Protein AF-A0A6B3GNH2-F1 (afdb_monomer_lite)

pLDDT: mean 78.97, std 15.52, range [39.22, 98.44]

Foldseek 3Di:
DVPPCVPVVVVVVVVVVVVVVVCCVVVDPDPPDDDDDPVNVQVVCVVVVPDNDPQDAAFDEDPTRDQLEFHADPVQHGDPSRHDVVCVVVVNHDDPGPVVVVVVVVVVVVVCVVVVVPVVVVVVVVPDDPDDPDDDDDDD

Sequence (140 aa):
IFTKYVFAFEITGALLITATVGAMVLTHRERTERAKTQRELAEQRVREGKHLPPLPAPGVYARHNAVDIPGLLPDGTPSDLTVMQTLRERGQIRDVSQKSLADLKALEQRSGERLGREDADSATRGAGPASAAENSEAAK

Structure (mmCIF, N/CA/C/O backbone):
data_AF-A0A6B3GNH2-F1
#
_entry.id   AF-A0A6B3GNH2-F1
#
loop_
_atom_site.group_PDB
_atom_site.id
_atom_site.type_symbol
_atom_site.label_atom_id
_atom_site.label_alt_id
_atom_site.label_comp_id
_atom_site.label_asym_id
_atom_site.label_entity_id
_atom_site.label_seq_id
_atom_site.pdbx_PDB_ins_code
_atom_site.Cartn_x
_atom_site.Cartn_y
_atom_site.Cartn_z
_atom_site.occupancy
_atom_site.B_iso_or_equiv
_atom_site.auth_seq_id
_atom_site.auth_comp_id
_atom_site.auth_asym_id
_atom_site.auth_atom_id
_atom_site.pdbx_PDB_model_num
ATOM 1 N N . ILE A 1 1 ? -36.037 12.870 35.879 1.00 63.06 1 ILE A N 1
ATOM 2 C CA . ILE A 1 1 ? -34.903 12.159 35.234 1.00 63.06 1 ILE A CA 1
ATOM 3 C C . ILE A 1 1 ? -34.627 10.837 35.950 1.00 63.06 1 ILE A C 1
ATOM 5 O O . ILE A 1 1 ? -34.859 9.807 35.339 1.00 63.06 1 ILE A O 1
ATOM 9 N N . PHE A 1 2 ? -34.287 10.847 37.243 1.00 73.44 2 PHE A N 1
ATOM 10 C CA . PHE A 1 2 ? -33.909 9.641 38.010 1.00 73.44 2 PHE A CA 1
ATOM 11 C C . PHE A 1 2 ? -35.030 8.645 38.359 1.00 73.44 2 PHE A C 1
ATOM 13 O O . PHE A 1 2 ? -34.753 7.594 38.916 1.00 73.44 2 PHE A O 1
ATOM 20 N N . THR A 1 3 ? -36.288 8.949 38.042 1.00 85.19 3 THR A N 1
ATOM 21 C CA . THR A 1 3 ? -37.422 8.036 38.264 1.00 85.19 3 THR A CA 1
ATOM 22 C C . THR A 1 3 ? -37.937 7.489 36.935 1.00 85.19 3 THR A C 1
ATOM 24 O O . THR A 1 3 ? -37.686 6.345 36.584 1.00 85.19 3 THR A O 1
ATOM 27 N N . LYS A 1 4 ? -38.593 8.334 36.133 1.00 88.88 4 LYS A N 1
ATOM 28 C CA . LYS A 1 4 ? -39.241 7.922 34.876 1.00 88.88 4 LYS A CA 1
ATOM 29 C C . LYS A 1 4 ? -38.271 7.557 33.737 1.00 88.88 4 LYS A C 1
ATOM 31 O O . LYS A 1 4 ? -38.659 6.816 32.844 1.00 88.88 4 LYS A O 1
ATOM 36 N N . TYR A 1 5 ? -37.042 8.081 33.739 1.00 92.50 5 TYR A N 1
ATOM 37 C CA . TYR A 1 5 ? -36.114 7.989 32.597 1.00 92.50 5 TYR A CA 1
ATOM 38 C C . TYR A 1 5 ? -34.789 7.292 32.922 1.00 92.50 5 TYR A C 1
ATOM 40 O O . TYR A 1 5 ? -33.825 7.451 32.177 1.00 92.50 5 TYR A O 1
ATOM 48 N N . VAL A 1 6 ? -34.726 6.518 34.009 1.00 92.50 6 VAL A N 1
ATOM 49 C CA . VAL A 1 6 ? -33.486 5.854 34.441 1.00 92.50 6 VAL A CA 1
ATOM 50 C C . VAL A 1 6 ? -32.895 4.961 33.343 1.00 92.50 6 VAL A C 1
ATOM 52 O O . VAL A 1 6 ? -31.715 5.071 33.036 1.00 92.50 6 VAL A O 1
ATOM 55 N N . PHE A 1 7 ? -33.736 4.196 32.644 1.00 92.75 7 PHE A N 1
ATOM 56 C CA . PHE A 1 7 ? -33.293 3.290 31.584 1.00 92.75 7 PHE A CA 1
ATOM 57 C C . PHE A 1 7 ? -32.729 4.025 30.357 1.00 92.75 7 PHE A C 1
ATOM 59 O O . PHE A 1 7 ? -31.667 3.682 29.846 1.00 92.75 7 PHE A O 1
ATOM 66 N N . ALA A 1 8 ? -33.403 5.088 29.903 1.00 94.19 8 ALA A N 1
ATOM 67 C CA . ALA A 1 8 ? -32.921 5.900 28.783 1.00 94.19 8 ALA A CA 1
ATOM 68 C C . ALA A 1 8 ? -31.603 6.618 29.127 1.00 94.19 8 ALA A C 1
ATOM 70 O O . ALA A 1 8 ? -30.715 6.739 28.280 1.00 94.19 8 ALA A O 1
ATOM 71 N N . PHE A 1 9 ? -31.464 7.068 30.377 1.00 94.50 9 PHE A N 1
ATOM 72 C CA . PHE A 1 9 ? -30.234 7.670 30.876 1.00 94.50 9 PHE A CA 1
ATOM 73 C C . PHE A 1 9 ? -29.077 6.660 30.904 1.00 94.50 9 PHE A C 1
ATOM 75 O O . PHE A 1 9 ? -28.007 6.964 30.380 1.00 94.50 9 PHE A O 1
ATOM 82 N N . GLU A 1 10 ? -29.295 5.451 31.428 1.00 95.19 10 GLU A N 1
ATOM 83 C CA . GLU A 1 10 ? -28.276 4.391 31.455 1.00 95.19 10 GLU A CA 1
ATOM 84 C C . GLU A 1 10 ? -27.820 3.977 30.055 1.00 95.19 10 GLU A C 1
ATOM 86 O O . GLU A 1 10 ? -26.617 3.878 29.817 1.00 95.19 10 GLU A O 1
ATOM 91 N N . ILE A 1 11 ? -28.745 3.818 29.101 1.00 97.31 11 ILE A N 1
ATOM 92 C CA . ILE A 1 11 ? -28.394 3.513 27.704 1.00 97.31 11 ILE A CA 1
ATOM 93 C C . ILE A 1 11 ? -27.537 4.627 27.104 1.00 97.31 11 ILE A C 1
ATOM 95 O O . ILE A 1 11 ? -26.543 4.350 26.436 1.00 97.31 11 ILE A O 1
ATOM 99 N N . THR A 1 12 ? -27.893 5.888 27.353 1.00 96.81 12 THR A N 1
ATOM 100 C CA . THR A 1 12 ? -27.117 7.030 26.852 1.00 96.81 12 THR A CA 1
ATOM 101 C C . THR A 1 12 ? -25.719 7.048 27.472 1.00 96.81 12 THR A C 1
ATOM 103 O O . THR A 1 12 ? -24.737 7.265 26.767 1.00 96.81 12 THR A O 1
ATOM 106 N N . GLY A 1 13 ? -25.604 6.754 28.770 1.00 96.81 13 GLY A N 1
ATOM 107 C CA . GLY A 1 13 ? -24.317 6.610 29.450 1.00 96.81 13 GLY A CA 1
ATOM 108 C C . GLY A 1 13 ? -23.466 5.486 28.856 1.00 96.81 13 GLY A C 1
ATOM 109 O O . GLY A 1 13 ? -22.314 5.716 28.490 1.00 96.81 13 GLY A O 1
ATOM 110 N N . ALA A 1 14 ? -24.043 4.296 28.681 1.00 98.06 14 ALA A N 1
ATOM 111 C CA . ALA A 1 14 ? -23.371 3.153 28.066 1.00 98.06 14 ALA A CA 1
ATOM 112 C C . ALA A 1 14 ? -22.919 3.456 26.628 1.00 98.06 14 ALA A C 1
ATOM 114 O O . ALA A 1 14 ? -21.803 3.102 26.236 1.00 98.06 14 ALA A O 1
ATOM 115 N N . LEU A 1 15 ? -23.752 4.162 25.858 1.00 98.44 15 LEU A N 1
ATOM 116 C CA . LEU A 1 15 ? -23.427 4.607 24.508 1.00 98.44 15 LEU A CA 1
ATOM 117 C C . LEU A 1 15 ? -22.236 5.570 24.507 1.00 98.44 15 LEU A C 1
ATOM 119 O O . LEU A 1 15 ? -21.309 5.374 23.728 1.00 98.44 15 LEU A O 1
ATOM 123 N N . LEU A 1 16 ? -22.224 6.579 25.384 1.00 98.38 16 LEU A N 1
ATOM 124 C CA . LEU A 1 16 ? -21.130 7.553 25.468 1.00 98.38 16 LEU A CA 1
ATOM 125 C C . LEU A 1 16 ? -19.807 6.904 25.892 1.00 98.38 16 LEU A C 1
ATOM 127 O O . LEU A 1 16 ? -18.760 7.223 25.324 1.00 98.38 16 LEU A O 1
ATOM 131 N N . ILE A 1 17 ? -19.846 5.964 26.841 1.00 98.06 17 ILE A N 1
ATOM 132 C CA . ILE A 1 17 ? -18.666 5.189 27.250 1.00 98.06 17 ILE A CA 1
ATOM 133 C C . ILE A 1 17 ? -18.144 4.380 26.060 1.00 98.06 17 ILE A C 1
ATOM 135 O O . ILE A 1 17 ? -16.968 4.481 25.714 1.00 98.06 17 ILE A O 1
ATOM 139 N N . THR A 1 18 ? -19.025 3.637 25.386 1.00 98.19 18 THR A N 1
ATOM 140 C CA . THR A 1 18 ? -18.662 2.815 24.221 1.00 98.19 18 THR A CA 1
ATOM 141 C C . THR A 1 18 ? -18.102 3.668 23.086 1.00 98.19 18 THR A C 1
ATOM 143 O O . THR A 1 18 ? -17.081 3.317 22.500 1.00 98.19 18 THR A O 1
ATOM 146 N N . ALA A 1 19 ? -18.720 4.816 22.801 1.00 97.94 19 ALA A N 1
ATOM 147 C CA . ALA A 1 19 ? -18.257 5.751 21.783 1.00 97.94 19 ALA A CA 1
ATOM 148 C C . ALA A 1 19 ? -16.871 6.313 22.117 1.00 97.94 19 ALA A C 1
ATOM 150 O O . ALA A 1 19 ? -16.018 6.395 21.238 1.00 97.94 19 ALA A O 1
ATOM 151 N N . THR A 1 20 ? -16.620 6.651 23.384 1.00 97.94 20 THR A N 1
ATOM 152 C CA . THR A 1 20 ? -15.321 7.171 23.834 1.00 97.94 20 THR A CA 1
ATOM 153 C C . THR A 1 20 ? -14.230 6.114 23.700 1.00 97.94 20 THR A C 1
ATOM 155 O O . THR A 1 20 ? -13.172 6.392 23.138 1.00 97.94 20 THR A O 1
ATOM 158 N N . VAL A 1 21 ? -14.499 4.883 24.148 1.00 97.25 21 VAL A N 1
ATOM 159 C CA . VAL A 1 21 ? -13.567 3.757 23.988 1.00 97.25 21 VAL A CA 1
ATOM 160 C C . VAL A 1 21 ? -13.317 3.475 22.505 1.00 97.25 21 VAL A C 1
ATOM 162 O O . VAL A 1 21 ? -12.167 3.368 22.087 1.00 97.25 21 VAL A O 1
ATOM 165 N N . GLY A 1 22 ? -14.371 3.428 21.686 1.00 96.25 22 GLY A N 1
ATOM 166 C CA . GLY A 1 22 ? -14.257 3.240 20.240 1.00 96.25 22 GLY A CA 1
ATOM 167 C C . GLY A 1 22 ? -13.434 4.338 19.565 1.00 96.25 22 GLY A C 1
ATOM 168 O O . GLY A 1 22 ? -12.580 4.041 18.732 1.00 96.25 22 GLY A O 1
ATOM 169 N N . ALA A 1 23 ? -13.625 5.597 19.963 1.00 96.50 23 ALA A N 1
ATOM 170 C CA . ALA A 1 23 ? -12.848 6.721 19.459 1.00 96.50 23 ALA A CA 1
ATOM 171 C C . ALA A 1 23 ? -11.368 6.605 19.846 1.00 96.50 23 ALA A C 1
ATOM 173 O O . ALA A 1 23 ? -10.507 6.781 18.985 1.00 96.50 23 ALA A O 1
ATOM 174 N N . MET A 1 24 ? -11.055 6.262 21.100 1.00 95.38 24 MET A N 1
ATOM 175 C CA . MET A 1 24 ? -9.672 6.036 21.534 1.00 95.38 24 MET A CA 1
ATOM 176 C C . MET A 1 24 ? -9.021 4.916 20.720 1.00 95.38 24 MET A C 1
ATOM 178 O O . MET A 1 24 ? -7.931 5.110 20.200 1.00 95.38 24 MET A O 1
ATOM 182 N N . VAL A 1 25 ? -9.708 3.790 20.518 1.00 92.06 25 VAL A N 1
ATOM 183 C CA . VAL A 1 25 ? -9.175 2.660 19.738 1.00 92.06 25 VAL A CA 1
ATOM 184 C C . VAL A 1 25 ? -8.973 3.024 18.261 1.00 92.06 25 VAL A C 1
ATOM 186 O O . VAL A 1 25 ? -7.957 2.659 17.678 1.00 92.06 25 VAL A O 1
ATOM 189 N N . LEU A 1 26 ? -9.906 3.757 17.644 1.00 92.19 26 LEU A N 1
ATOM 190 C CA . LEU A 1 26 ? -9.814 4.117 16.224 1.00 92.19 26 LEU A C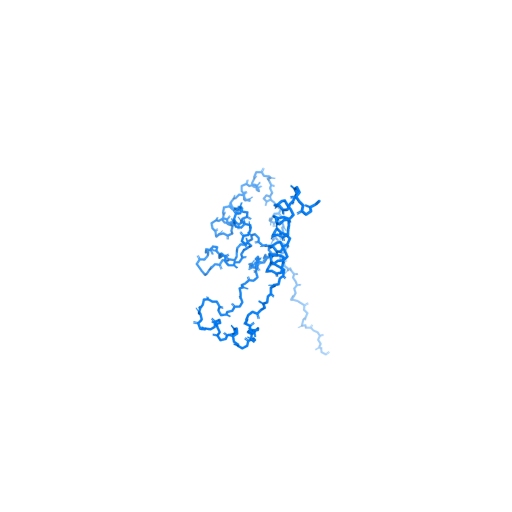A 1
ATOM 191 C C . LEU A 1 26 ? -8.759 5.198 15.952 1.00 92.19 26 LEU A C 1
ATOM 193 O O . LEU A 1 26 ? -8.134 5.210 14.892 1.00 92.19 26 LEU A O 1
ATOM 197 N N . THR A 1 27 ? -8.581 6.128 16.890 1.00 91.81 27 THR A N 1
ATOM 198 C CA . THR A 1 27 ? -7.656 7.262 16.731 1.00 91.81 27 THR A CA 1
ATOM 199 C C . THR A 1 27 ? -6.252 6.953 17.237 1.00 91.81 27 THR A C 1
ATOM 201 O O . THR A 1 27 ? -5.281 7.532 16.746 1.00 91.81 27 THR A O 1
ATOM 204 N N . HIS A 1 28 ? -6.112 6.025 18.183 1.00 85.38 28 HIS A N 1
ATOM 205 C CA . HIS A 1 28 ? -4.825 5.663 18.746 1.00 85.38 28 HIS A CA 1
ATOM 206 C C . HIS A 1 28 ? -4.171 4.542 17.939 1.00 85.38 28 HIS A C 1
ATOM 208 O O . HIS A 1 28 ? -4.329 3.353 18.206 1.00 85.38 28 HIS A O 1
ATOM 214 N N . ARG A 1 29 ? -3.381 4.931 16.936 1.00 77.56 29 ARG A N 1
ATOM 215 C CA . ARG A 1 29 ? -2.458 4.014 16.265 1.00 77.56 29 ARG A CA 1
ATOM 216 C C . ARG A 1 29 ? -1.149 3.960 17.044 1.00 77.56 29 ARG A C 1
ATOM 218 O O . ARG A 1 29 ? -0.197 4.667 16.713 1.00 77.56 29 ARG A O 1
ATOM 225 N N . GLU A 1 30 ? -1.095 3.116 18.066 1.00 77.94 30 GLU A N 1
ATOM 226 C CA . GLU A 1 30 ? 0.165 2.853 18.753 1.00 77.94 30 GLU A CA 1
ATOM 227 C C . GLU A 1 30 ? 1.053 1.962 17.882 1.00 77.94 30 GLU A C 1
ATOM 229 O O . GLU A 1 30 ? 0.623 0.957 17.308 1.00 77.94 30 GLU A O 1
ATOM 234 N N . ARG A 1 31 ? 2.318 2.354 17.737 1.00 77.56 31 ARG A N 1
ATOM 235 C CA . ARG A 1 31 ? 3.298 1.532 17.039 1.00 77.56 31 ARG A CA 1
ATOM 236 C C . ARG A 1 31 ? 3.780 0.467 18.024 1.00 77.56 31 ARG A C 1
ATOM 238 O O . ARG A 1 31 ? 4.684 0.726 18.806 1.00 77.56 31 ARG A O 1
ATOM 245 N N . THR A 1 32 ? 3.175 -0.718 17.974 1.00 82.00 32 THR A N 1
ATOM 246 C CA . THR A 1 32 ? 3.502 -1.848 18.866 1.00 82.00 32 THR A CA 1
ATOM 247 C C . THR A 1 32 ? 4.940 -2.348 18.715 1.00 82.00 32 THR A C 1
ATOM 249 O O . THR A 1 32 ? 5.475 -2.985 19.616 1.00 82.00 32 THR A O 1
ATOM 252 N N . GLU A 1 33 ? 5.588 -2.041 17.588 1.00 86.81 33 GLU A N 1
ATOM 253 C CA . GLU A 1 33 ? 6.960 -2.442 17.294 1.00 86.81 33 GLU A CA 1
ATOM 254 C C . GLU A 1 33 ? 7.859 -1.249 16.965 1.00 86.81 33 GLU A C 1
ATOM 256 O O . GLU A 1 33 ? 7.453 -0.256 16.348 1.00 86.81 33 GLU A O 1
ATOM 261 N N . ARG A 1 34 ? 9.145 -1.383 17.302 1.00 91.06 34 ARG A N 1
ATOM 262 C CA . ARG A 1 34 ? 10.175 -0.424 16.894 1.00 91.06 34 ARG A CA 1
ATOM 263 C C . ARG A 1 34 ? 10.221 -0.310 15.368 1.00 91.06 34 ARG A C 1
ATOM 265 O O . ARG A 1 34 ? 10.048 -1.282 14.636 1.00 91.06 34 ARG A O 1
ATOM 272 N N . ALA A 1 35 ? 10.534 0.883 14.869 1.00 89.88 35 ALA A N 1
ATOM 273 C CA . ALA A 1 35 ? 10.905 1.037 13.470 1.00 89.88 35 ALA A CA 1
ATOM 274 C C . ALA A 1 35 ? 12.126 0.176 13.128 1.00 89.88 35 ALA A C 1
ATOM 276 O O . ALA A 1 35 ? 13.172 0.306 13.770 1.00 89.88 35 ALA A O 1
ATOM 277 N N . LYS A 1 36 ? 12.002 -0.656 12.089 1.00 92.81 36 LYS A N 1
ATOM 278 C CA . LYS A 1 36 ? 13.154 -1.338 11.502 1.00 92.81 36 LYS A CA 1
ATOM 279 C C . LYS A 1 36 ? 14.153 -0.301 10.995 1.00 92.81 36 LYS A C 1
ATOM 281 O O . LYS A 1 36 ? 13.793 0.690 10.362 1.00 92.81 36 LYS A O 1
ATOM 286 N N . THR A 1 37 ? 15.416 -0.543 11.289 1.00 94.06 37 THR A N 1
ATOM 287 C CA . THR A 1 37 ? 16.561 0.194 10.760 1.00 94.06 37 THR A CA 1
ATOM 288 C C . THR A 1 37 ? 16.783 -0.149 9.294 1.00 94.06 37 THR A C 1
ATOM 290 O O . THR A 1 37 ? 16.357 -1.197 8.809 1.00 94.06 37 THR A O 1
ATOM 293 N N . GLN A 1 38 ? 17.525 0.705 8.590 1.00 91.56 38 GLN A N 1
ATOM 294 C CA . GLN A 1 38 ? 17.919 0.445 7.203 1.00 91.56 38 GLN A CA 1
ATOM 295 C C . GLN A 1 38 ? 18.676 -0.885 7.046 1.00 91.56 38 GLN A C 1
ATOM 297 O O . GLN A 1 38 ? 18.464 -1.593 6.064 1.00 91.56 38 GLN A O 1
ATOM 302 N N . ARG A 1 39 ? 19.499 -1.264 8.038 1.00 93.00 39 ARG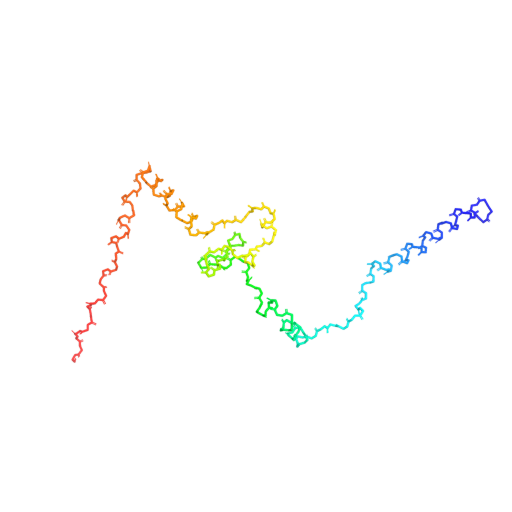 A N 1
ATOM 303 C CA . ARG A 1 39 ? 20.210 -2.552 8.058 1.00 93.00 39 ARG A CA 1
ATOM 304 C C . ARG A 1 39 ? 19.245 -3.735 8.129 1.00 93.00 39 ARG A C 1
ATOM 306 O O . ARG A 1 39 ? 19.331 -4.627 7.296 1.00 93.00 39 ARG A O 1
ATOM 313 N N . GLU A 1 40 ? 18.300 -3.718 9.068 1.00 94.25 40 GLU A N 1
ATOM 314 C CA . GLU A 1 40 ? 17.298 -4.788 9.205 1.00 94.25 40 GLU A CA 1
ATOM 315 C C . GLU A 1 40 ? 16.424 -4.907 7.945 1.00 94.25 40 GLU A C 1
ATOM 317 O O . GLU A 1 40 ? 16.121 -6.016 7.512 1.00 94.25 40 GLU A O 1
ATOM 322 N N . LEU A 1 41 ? 16.061 -3.782 7.313 1.00 90.94 41 LEU A N 1
ATOM 323 C CA . LEU A 1 41 ? 15.330 -3.774 6.039 1.00 90.94 41 LEU A CA 1
ATOM 324 C C . LEU A 1 41 ? 16.162 -4.341 4.880 1.00 90.94 41 LEU A C 1
ATOM 326 O O . LEU A 1 41 ? 15.619 -5.011 4.001 1.00 90.94 41 LEU A O 1
ATOM 330 N N . ALA A 1 42 ? 17.468 -4.070 4.845 1.00 88.62 42 ALA A N 1
ATOM 331 C CA . ALA A 1 42 ? 18.368 -4.630 3.842 1.00 88.62 42 ALA A CA 1
ATOM 332 C C . ALA A 1 42 ? 18.547 -6.145 4.030 1.00 88.62 42 ALA A C 1
ATOM 334 O O . ALA A 1 42 ? 18.378 -6.899 3.075 1.00 88.62 42 ALA A O 1
ATOM 335 N N . GLU A 1 43 ? 18.804 -6.601 5.259 1.00 92.00 43 GLU A N 1
ATOM 336 C CA . GLU A 1 43 ? 18.905 -8.028 5.595 1.00 92.00 43 GLU A CA 1
ATOM 337 C C . GLU A 1 43 ? 17.605 -8.776 5.284 1.00 92.00 43 GLU A C 1
ATOM 339 O O . GLU A 1 43 ? 17.640 -9.879 4.739 1.00 92.00 43 GLU A O 1
ATOM 344 N N . GLN A 1 44 ? 16.453 -8.166 5.582 1.00 90.62 44 GLN A N 1
ATOM 345 C CA . GLN A 1 44 ? 15.146 -8.718 5.240 1.00 90.62 44 GLN A CA 1
ATOM 346 C C . GLN A 1 44 ? 14.984 -8.881 3.723 1.00 90.62 44 GLN A C 1
ATOM 348 O O . GLN A 1 44 ? 14.619 -9.966 3.282 1.00 90.62 44 GLN A O 1
ATOM 353 N N . ARG A 1 45 ? 15.317 -7.856 2.921 1.00 88.31 45 ARG A N 1
ATOM 354 C CA . ARG A 1 45 ? 15.265 -7.946 1.448 1.00 88.31 45 ARG A CA 1
ATOM 355 C C . ARG A 1 45 ? 16.142 -9.071 0.908 1.00 88.31 45 ARG A C 1
ATOM 357 O O . ARG A 1 45 ? 15.708 -9.807 0.026 1.00 88.31 45 ARG A O 1
ATOM 364 N N . VAL A 1 46 ? 17.352 -9.220 1.451 1.00 90.25 46 VAL A N 1
ATOM 365 C CA . VAL A 1 46 ? 18.277 -10.288 1.047 1.00 90.25 46 VAL A CA 1
ATOM 366 C C . VAL A 1 46 ? 17.723 -11.664 1.411 1.00 90.25 46 VAL A C 1
ATOM 368 O O . VAL A 1 46 ? 17.727 -12.559 0.571 1.00 90.25 46 VAL A O 1
ATOM 371 N N . ARG A 1 47 ? 17.203 -11.829 2.633 1.00 90.25 47 ARG A N 1
ATOM 372 C CA . ARG A 1 47 ? 16.646 -13.103 3.113 1.00 90.25 47 ARG A CA 1
ATOM 373 C C . ARG A 1 47 ? 15.389 -13.521 2.351 1.00 90.25 47 ARG A C 1
ATOM 375 O O . ARG A 1 47 ? 15.208 -14.703 2.091 1.00 90.25 47 ARG A O 1
ATOM 382 N N . GLU A 1 48 ? 14.521 -12.569 2.016 1.00 91.06 48 GLU A N 1
ATOM 383 C CA . GLU A 1 48 ? 13.290 -12.833 1.265 1.00 91.06 48 GLU A CA 1
ATOM 384 C C . GLU A 1 48 ? 13.554 -13.155 -0.210 1.00 91.06 48 GLU A C 1
ATOM 386 O O . GLU A 1 48 ? 12.726 -13.810 -0.840 1.00 91.06 48 GLU A O 1
ATOM 391 N N . GLY A 1 49 ? 14.673 -12.689 -0.777 1.00 82.81 49 GLY A N 1
ATOM 392 C CA . GLY A 1 49 ? 15.146 -13.063 -2.114 1.00 82.81 49 GLY A CA 1
ATOM 393 C C . GLY A 1 49 ? 14.250 -12.647 -3.291 1.00 82.81 49 GLY A C 1
ATOM 394 O O . GLY A 1 49 ? 14.596 -12.929 -4.432 1.00 82.81 49 GLY A O 1
ATOM 395 N N . LYS A 1 50 ? 13.116 -11.973 -3.049 1.00 79.44 50 LYS A N 1
ATOM 396 C CA . LYS A 1 50 ? 12.161 -11.573 -4.100 1.00 79.44 50 LYS A CA 1
ATOM 397 C C . LYS A 1 50 ? 12.674 -10.417 -4.959 1.00 79.44 50 LYS A C 1
ATOM 399 O O . LYS A 1 50 ? 12.693 -10.521 -6.179 1.00 79.44 50 LYS A O 1
ATOM 404 N N . HIS A 1 51 ? 13.090 -9.320 -4.324 1.00 74.69 51 HIS A N 1
ATOM 405 C CA . HIS A 1 51 ? 13.574 -8.109 -4.996 1.00 74.69 51 HIS A CA 1
ATOM 406 C C . HIS A 1 51 ? 14.688 -7.458 -4.162 1.00 74.69 51 HIS A C 1
ATOM 408 O O . HIS A 1 51 ? 14.430 -6.689 -3.236 1.00 74.69 51 HIS A O 1
ATOM 414 N N . LEU A 1 52 ? 15.943 -7.799 -4.470 1.00 76.69 52 LEU A N 1
ATOM 415 C CA . LEU A 1 52 ? 17.120 -7.159 -3.869 1.00 76.69 52 LEU A CA 1
ATOM 416 C C . LEU A 1 52 ? 17.267 -5.686 -4.290 1.00 76.69 52 LEU A C 1
ATOM 418 O O . LEU A 1 52 ? 17.368 -4.826 -3.400 1.00 76.69 52 LEU A O 1
ATOM 422 N N . PRO A 1 53 ? 17.291 -5.369 -5.603 1.00 79.00 53 PRO A N 1
ATOM 423 C CA . PRO A 1 53 ? 17.301 -3.986 -6.049 1.00 79.00 53 PRO A CA 1
ATOM 424 C C . PRO A 1 53 ? 15.927 -3.337 -5.824 1.00 79.00 53 PRO A C 1
ATOM 426 O O . PRO A 1 53 ? 14.913 -4.039 -5.760 1.00 79.00 53 PRO A O 1
ATOM 429 N N . PRO A 1 54 ? 15.874 -1.998 -5.704 1.00 74.31 54 PRO A N 1
ATOM 430 C CA . PRO A 1 54 ? 14.604 -1.286 -5.748 1.00 74.31 54 PRO A CA 1
ATOM 431 C C . PRO A 1 54 ? 13.863 -1.624 -7.045 1.00 74.31 54 PRO A C 1
ATOM 433 O O . PRO A 1 54 ? 14.486 -1.879 -8.079 1.00 74.31 54 PRO A O 1
ATOM 436 N N . LEU A 1 55 ? 12.530 -1.621 -6.981 1.00 78.88 55 LEU A N 1
ATOM 437 C CA . LEU A 1 55 ? 11.714 -1.789 -8.178 1.00 78.88 55 LEU A CA 1
ATOM 438 C C . LEU A 1 55 ? 12.079 -0.703 -9.202 1.00 78.88 55 LEU A C 1
ATOM 440 O O . LEU A 1 55 ? 12.348 0.438 -8.806 1.00 78.88 55 LEU A O 1
ATOM 444 N N . PRO A 1 56 ? 12.109 -1.042 -10.500 1.00 73.75 56 PRO A N 1
ATOM 445 C CA . PRO A 1 56 ? 12.332 -0.049 -11.537 1.00 73.7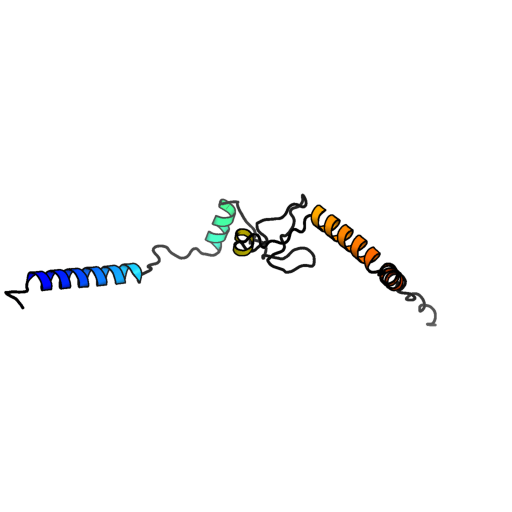5 56 PRO A CA 1
ATOM 446 C C . PRO A 1 56 ? 11.255 1.036 -11.444 1.00 73.75 56 PRO A C 1
ATOM 448 O O . PRO A 1 56 ? 10.093 0.750 -11.150 1.00 73.75 56 PRO A O 1
ATOM 451 N N . ALA A 1 57 ? 11.639 2.289 -11.688 1.00 69.25 57 ALA A N 1
ATOM 452 C CA . ALA A 1 57 ? 10.659 3.360 -11.788 1.00 69.25 57 ALA A CA 1
ATOM 453 C C . ALA A 1 57 ? 9.676 3.038 -12.932 1.00 69.25 57 ALA A C 1
ATOM 455 O O . ALA A 1 57 ? 10.119 2.609 -14.005 1.00 69.25 57 ALA A O 1
ATOM 456 N N . PRO A 1 58 ? 8.360 3.220 -12.727 1.00 72.00 58 PRO A N 1
ATOM 457 C CA . PRO A 1 58 ? 7.391 2.935 -13.768 1.00 72.00 58 PRO A CA 1
ATOM 458 C C . PRO A 1 58 ? 7.610 3.856 -14.973 1.00 72.00 58 PRO A C 1
ATOM 460 O O . PRO A 1 58 ? 7.868 5.050 -14.818 1.00 72.00 58 PRO A O 1
ATOM 463 N N . GLY A 1 59 ? 7.485 3.294 -16.172 1.00 67.31 59 GLY A N 1
ATOM 464 C CA . GLY A 1 59 ? 7.529 4.017 -17.436 1.00 67.31 59 GLY A CA 1
ATOM 465 C C . GLY A 1 59 ? 8.908 4.300 -18.019 1.00 67.31 59 GLY A C 1
ATOM 466 O O . GLY A 1 59 ? 8.987 5.009 -19.018 1.00 67.31 59 GLY A O 1
ATOM 467 N N . VAL A 1 60 ? 9.986 3.771 -17.433 1.00 69.00 60 VAL A N 1
ATOM 468 C CA . VAL A 1 60 ? 11.345 3.910 -17.980 1.00 69.00 60 VAL A CA 1
ATOM 469 C C . VAL A 1 60 ? 11.639 2.735 -18.914 1.00 69.00 60 VAL A C 1
ATOM 471 O O . VAL A 1 60 ? 11.971 1.637 -18.465 1.00 69.00 60 VAL A O 1
ATOM 474 N N . TYR A 1 61 ? 11.531 2.963 -20.226 1.00 74.00 61 TYR A N 1
ATOM 475 C CA . TYR A 1 61 ? 11.944 1.993 -21.244 1.00 74.00 61 TYR A CA 1
ATOM 476 C C . TYR A 1 61 ? 12.553 2.677 -22.466 1.00 74.00 61 TYR A C 1
ATOM 478 O O . TYR A 1 61 ? 11.920 3.512 -23.114 1.00 74.00 61 TYR A O 1
ATOM 486 N N . ALA A 1 62 ? 13.773 2.274 -22.829 1.00 77.25 62 ALA A N 1
ATOM 487 C CA . ALA A 1 62 ? 14.505 2.811 -23.973 1.00 77.25 62 ALA A CA 1
ATOM 488 C C . ALA A 1 62 ? 14.535 4.357 -23.974 1.00 77.25 62 ALA A C 1
ATOM 490 O O . ALA A 1 62 ? 15.122 4.962 -23.083 1.00 77.25 62 ALA A O 1
ATOM 491 N N . ARG A 1 63 ? 13.911 4.999 -24.971 1.00 77.06 63 ARG A N 1
ATOM 492 C CA . ARG A 1 63 ? 13.818 6.466 -25.110 1.00 77.06 63 ARG A CA 1
ATOM 493 C C . ARG A 1 63 ? 12.481 7.037 -24.613 1.00 77.06 63 ARG A C 1
ATOM 495 O O . ARG A 1 63 ? 12.118 8.151 -24.983 1.00 77.06 63 ARG A O 1
ATOM 502 N N . HIS A 1 64 ? 11.728 6.274 -23.824 1.00 70.81 64 HIS A N 1
ATOM 503 C CA . HIS A 1 64 ? 10.412 6.649 -23.318 1.00 70.81 64 HIS A CA 1
ATOM 504 C C . HIS A 1 64 ? 10.392 6.703 -21.784 1.00 70.81 64 HIS A C 1
ATOM 506 O O . HIS A 1 64 ? 11.003 5.867 -21.123 1.00 70.81 64 HIS A O 1
ATOM 512 N N . ASN A 1 65 ? 9.669 7.696 -21.251 1.00 72.81 65 ASN A N 1
ATOM 513 C CA . ASN A 1 65 ? 9.496 7.974 -19.818 1.00 72.81 65 ASN A CA 1
ATOM 514 C C . ASN A 1 65 ? 7.998 8.079 -19.445 1.00 72.81 65 ASN A C 1
ATOM 516 O O . ASN A 1 65 ? 7.607 8.986 -18.712 1.00 72.81 65 ASN A O 1
ATOM 520 N N . ALA A 1 66 ? 7.134 7.234 -20.019 1.00 80.69 66 ALA A N 1
ATOM 521 C CA . ALA A 1 66 ? 5.683 7.299 -19.804 1.00 80.69 66 ALA A CA 1
ATOM 522 C C . ALA A 1 66 ? 5.182 6.080 -19.020 1.00 80.69 66 ALA A C 1
ATOM 524 O O . ALA A 1 66 ? 5.520 4.947 -19.345 1.00 80.69 66 ALA A O 1
ATOM 525 N N . VAL A 1 67 ? 4.375 6.318 -17.983 1.00 82.31 67 VAL A N 1
ATOM 526 C CA . VAL A 1 67 ? 3.951 5.322 -16.974 1.00 82.31 67 VAL A CA 1
ATOM 527 C C . VAL A 1 67 ? 3.021 4.215 -17.495 1.00 82.31 67 VAL A C 1
ATOM 529 O O . VAL A 1 67 ? 2.763 3.244 -16.779 1.00 82.31 67 VAL A O 1
ATOM 532 N N . ASP A 1 68 ? 2.510 4.372 -18.715 1.00 82.88 68 ASP A N 1
ATOM 533 C CA . ASP A 1 68 ? 1.673 3.431 -19.464 1.00 82.88 68 ASP A CA 1
ATOM 534 C C . ASP A 1 68 ? 2.482 2.514 -20.398 1.00 82.88 68 ASP A C 1
ATOM 536 O O . ASP A 1 68 ? 1.909 1.614 -21.012 1.00 82.88 68 ASP A O 1
ATOM 540 N N . ILE A 1 69 ? 3.798 2.724 -20.508 1.00 83.50 69 ILE A N 1
ATOM 541 C CA . ILE A 1 69 ? 4.692 1.945 -21.368 1.00 83.50 69 ILE A CA 1
ATOM 542 C C . ILE A 1 69 ? 5.464 0.934 -20.514 1.00 83.50 69 ILE A C 1
ATOM 544 O O . ILE A 1 69 ? 6.275 1.343 -19.676 1.00 83.50 69 ILE A O 1
ATOM 548 N N . PRO A 1 70 ? 5.273 -0.377 -20.732 1.00 85.12 70 PRO A N 1
ATOM 549 C CA . PRO A 1 70 ? 6.051 -1.386 -20.041 1.00 85.12 70 PRO A CA 1
ATOM 550 C C . PRO A 1 70 ? 7.473 -1.449 -20.595 1.00 85.12 70 PRO A C 1
ATOM 552 O O . PRO A 1 70 ? 7.704 -1.422 -21.804 1.00 85.12 70 PRO A O 1
ATOM 555 N N . GLY A 1 71 ? 8.437 -1.593 -19.692 1.00 83.81 71 GLY A N 1
ATOM 556 C CA . GLY A 1 71 ? 9.756 -2.100 -20.029 1.00 83.81 71 GLY A CA 1
ATOM 557 C C . GLY A 1 71 ? 9.670 -3.540 -20.514 1.00 83.81 71 GLY A C 1
ATOM 558 O O . GLY A 1 71 ? 8.799 -4.290 -20.081 1.00 83.81 71 GLY A O 1
ATOM 559 N N . LEU A 1 72 ? 10.566 -3.934 -21.414 1.00 83.19 72 LEU A N 1
ATOM 560 C CA . LEU A 1 72 ? 10.606 -5.302 -21.926 1.00 83.19 72 LEU A CA 1
ATOM 561 C C . LEU A 1 72 ? 11.579 -6.171 -21.124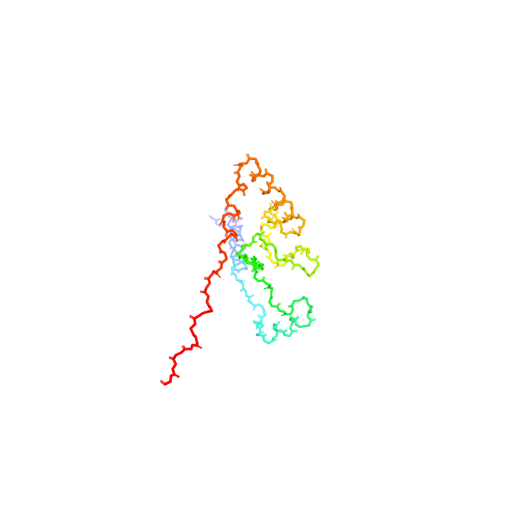 1.00 83.19 72 LEU A C 1
ATOM 563 O O . LEU A 1 72 ? 12.665 -5.728 -20.743 1.00 83.19 72 LEU A O 1
ATOM 567 N N . LEU A 1 73 ? 11.177 -7.418 -20.891 1.00 84.44 73 LEU A N 1
ATOM 568 C CA . LEU A 1 73 ? 12.030 -8.489 -20.391 1.00 84.44 73 LEU A CA 1
ATOM 569 C C . LEU A 1 73 ? 13.056 -8.909 -21.467 1.00 84.44 73 LEU A C 1
ATOM 571 O O . LEU A 1 73 ? 12.914 -8.536 -22.635 1.00 84.44 73 LEU A O 1
ATOM 575 N N . PRO A 1 74 ? 14.103 -9.682 -21.111 1.00 83.56 74 PRO A N 1
ATOM 576 C CA . PRO A 1 74 ? 15.114 -10.136 -22.074 1.00 83.56 74 PRO A CA 1
ATOM 577 C C . PRO A 1 74 ? 14.555 -10.951 -23.250 1.00 83.56 74 PRO A C 1
ATOM 579 O O . PRO A 1 74 ? 15.178 -11.013 -24.304 1.00 83.56 74 PRO A O 1
ATOM 582 N N . ASP A 1 75 ? 13.384 -11.563 -23.073 1.00 85.75 75 ASP A N 1
ATOM 583 C CA . ASP A 1 75 ? 12.643 -12.299 -24.101 1.00 85.75 75 ASP A CA 1
ATOM 584 C C . ASP A 1 75 ? 11.746 -11.396 -24.977 1.00 85.75 75 ASP A C 1
ATOM 586 O O . ASP A 1 75 ? 11.106 -11.871 -25.913 1.00 85.75 75 ASP A O 1
ATOM 590 N N . GLY A 1 76 ? 11.698 -10.090 -24.693 1.00 79.44 76 GLY A N 1
ATOM 591 C CA . GLY A 1 76 ? 10.879 -9.109 -25.400 1.00 79.44 76 GLY A CA 1
ATOM 592 C C . GLY A 1 76 ? 9.429 -9.010 -24.921 1.00 79.44 76 GLY A C 1
ATOM 593 O O . GLY A 1 76 ? 8.656 -8.262 -25.523 1.00 79.44 76 GLY A O 1
ATOM 594 N N . THR A 1 77 ? 9.040 -9.726 -23.865 1.00 83.12 77 THR A N 1
ATOM 595 C CA . THR A 1 77 ? 7.688 -9.636 -23.297 1.00 83.12 77 THR A CA 1
ATOM 596 C C . THR A 1 77 ? 7.546 -8.430 -22.352 1.00 83.12 77 THR A C 1
ATOM 598 O O . THR A 1 77 ? 8.540 -7.979 -21.773 1.00 83.12 77 THR A O 1
ATOM 601 N N . PRO A 1 78 ? 6.337 -7.855 -22.188 1.00 83.75 78 PRO A N 1
ATOM 602 C CA . PRO A 1 78 ? 6.109 -6.743 -21.264 1.00 83.75 78 PRO A CA 1
ATOM 603 C C . PRO A 1 78 ? 6.389 -7.111 -19.799 1.00 83.75 78 PRO A C 1
ATOM 605 O O . PRO A 1 78 ? 5.883 -8.105 -19.286 1.00 83.75 78 PRO A O 1
ATOM 608 N N . SER A 1 79 ? 7.160 -6.274 -19.104 1.00 84.69 79 SER A N 1
ATOM 609 C CA . SER A 1 79 ? 7.464 -6.423 -17.681 1.00 84.69 79 SER A CA 1
ATOM 610 C C . SER A 1 79 ? 6.420 -5.747 -16.812 1.00 84.69 79 SER A C 1
ATOM 612 O O . SER A 1 79 ? 6.248 -4.522 -16.827 1.00 84.69 79 SER A O 1
ATOM 614 N N . ASP A 1 80 ? 5.797 -6.536 -15.945 1.00 82.75 80 ASP A N 1
ATOM 615 C CA . ASP A 1 80 ? 4.714 -6.031 -15.123 1.00 82.75 80 ASP A CA 1
ATOM 616 C C . ASP A 1 80 ? 5.132 -5.064 -14.014 1.00 82.75 80 ASP A C 1
ATOM 618 O O . ASP A 1 80 ? 4.332 -4.243 -13.557 1.00 82.75 80 ASP A O 1
ATOM 622 N N . LEU A 1 81 ? 6.402 -5.127 -13.626 1.00 83.62 81 LEU A N 1
ATOM 623 C CA . LEU A 1 81 ? 6.991 -4.327 -12.556 1.00 83.62 81 LEU A CA 1
ATOM 624 C C . LEU A 1 81 ? 7.275 -2.878 -12.975 1.00 83.62 81 LEU A C 1
ATOM 626 O O . LEU A 1 81 ? 7.673 -2.071 -12.143 1.00 83.62 81 LEU A O 1
ATOM 630 N N . THR A 1 82 ? 7.107 -2.556 -14.259 1.00 81.75 82 THR A N 1
ATOM 631 C CA . THR A 1 82 ? 7.530 -1.281 -14.863 1.00 81.75 82 THR A CA 1
ATOM 632 C C . THR A 1 82 ? 6.368 -0.372 -15.259 1.00 81.75 82 THR A C 1
ATOM 634 O O . THR A 1 82 ? 6.588 0.661 -15.881 1.00 81.75 82 THR A O 1
ATOM 637 N N . VAL A 1 83 ? 5.132 -0.716 -14.896 1.00 85.44 83 VAL A N 1
ATOM 638 C CA . VAL A 1 83 ? 3.937 0.092 -15.191 1.00 85.44 83 VAL A CA 1
ATOM 639 C C . VAL A 1 83 ? 3.128 0.348 -13.932 1.00 85.44 83 VAL A C 1
ATOM 641 O O . VAL A 1 83 ? 3.164 -0.424 -12.973 1.00 85.44 83 VAL A O 1
ATOM 644 N N . MET A 1 84 ? 2.369 1.441 -13.935 1.00 86.12 84 MET A N 1
ATOM 645 C CA . MET A 1 84 ? 1.514 1.786 -12.804 1.00 86.12 84 MET A CA 1
ATOM 646 C C . MET A 1 84 ? 0.347 0.791 -12.678 1.00 86.12 84 MET A C 1
ATOM 648 O O . MET A 1 84 ? -0.411 0.584 -13.626 1.00 86.12 84 MET A O 1
ATOM 652 N N . GLN A 1 85 ? 0.167 0.205 -11.488 1.00 86.44 85 GLN A N 1
ATOM 653 C CA . GLN A 1 85 ? -0.858 -0.818 -11.232 1.00 86.44 85 GLN A CA 1
ATOM 654 C C . GLN A 1 85 ? -2.280 -0.340 -11.572 1.00 86.44 85 GLN A C 1
ATOM 656 O O . GLN A 1 85 ? -3.070 -1.090 -12.133 1.00 86.44 85 GLN A O 1
ATOM 661 N N . THR A 1 86 ? -2.603 0.926 -11.314 1.00 90.44 86 THR A N 1
ATOM 662 C CA . THR A 1 86 ? -3.931 1.475 -11.628 1.00 90.44 86 THR A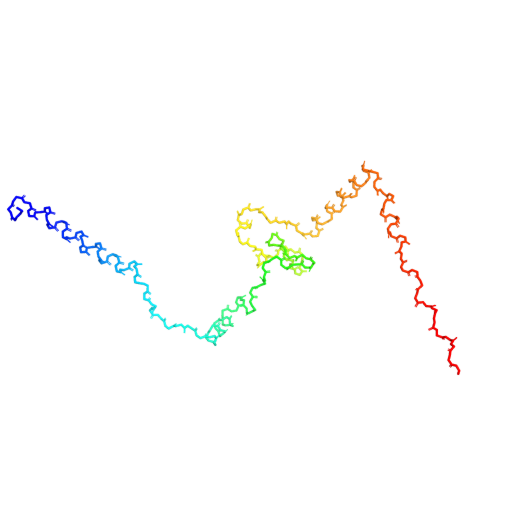 CA 1
ATOM 663 C C . THR A 1 86 ? -4.209 1.546 -13.133 1.00 90.44 86 THR A C 1
ATOM 665 O O . THR A 1 86 ? -5.346 1.342 -13.549 1.00 90.44 86 THR A O 1
ATOM 668 N N . LEU A 1 87 ? -3.193 1.800 -13.968 1.00 86.94 87 LEU A N 1
ATOM 669 C CA . LEU A 1 87 ? -3.334 1.791 -15.431 1.00 86.94 87 LEU A CA 1
ATOM 670 C C . LEU A 1 87 ? -3.487 0.367 -15.959 1.00 86.94 87 LEU A C 1
ATOM 672 O O . LEU A 1 87 ? -4.291 0.130 -16.859 1.00 86.94 87 LEU A O 1
ATOM 676 N N . ARG A 1 88 ? -2.777 -0.588 -15.348 1.00 85.00 88 ARG A N 1
ATOM 677 C CA . ARG A 1 88 ? -2.951 -2.020 -15.611 1.00 85.00 88 ARG A CA 1
ATOM 678 C C . ARG A 1 88 ? -4.380 -2.469 -15.363 1.00 85.00 88 ARG A C 1
ATOM 680 O O . ARG A 1 88 ? -4.993 -3.053 -16.247 1.00 85.00 88 ARG A O 1
ATOM 687 N N . GLU A 1 89 ? -4.900 -2.192 -14.172 1.00 88.94 89 GLU A N 1
ATOM 688 C CA . GLU A 1 89 ? -6.244 -2.610 -13.760 1.00 88.94 89 GLU A CA 1
ATOM 689 C C . GLU A 1 89 ? -7.336 -2.025 -14.665 1.00 88.94 89 GLU A C 1
ATOM 691 O O . GLU A 1 89 ? -8.390 -2.629 -14.839 1.00 88.94 89 GLU A O 1
ATOM 696 N N . ARG A 1 90 ? -7.068 -0.873 -15.288 1.00 90.44 90 ARG A N 1
ATOM 697 C CA . ARG A 1 90 ? -7.966 -0.219 -16.248 1.00 90.44 90 ARG A CA 1
ATOM 698 C C . ARG A 1 90 ? -7.762 -0.658 -17.701 1.00 90.44 90 ARG A C 1
ATOM 700 O O . ARG A 1 90 ? -8.486 -0.175 -18.566 1.00 90.44 90 ARG A O 1
ATOM 707 N N . GLY A 1 91 ? -6.779 -1.511 -17.993 1.00 86.38 91 GLY A N 1
ATOM 708 C CA . GLY A 1 91 ? -6.429 -1.894 -19.365 1.00 86.38 91 GLY A CA 1
ATOM 709 C C . GLY A 1 91 ? -5.851 -0.743 -20.200 1.00 86.38 91 GLY A C 1
ATOM 710 O O . GLY A 1 91 ? -5.965 -0.749 -21.419 1.00 86.38 91 GLY A O 1
ATOM 711 N N . GLN A 1 92 ? -5.246 0.257 -19.555 1.00 87.81 92 GLN A N 1
ATOM 712 C CA . GLN A 1 92 ? -4.705 1.471 -20.181 1.00 87.81 92 GLN A CA 1
ATOM 713 C C . GLN A 1 92 ? -3.188 1.382 -20.422 1.00 87.81 92 GLN A C 1
ATOM 715 O O . GLN A 1 92 ? -2.501 2.399 -20.433 1.00 87.81 92 GLN A O 1
ATOM 720 N N . ILE A 1 93 ? -2.653 0.168 -20.568 1.00 86.88 93 ILE A N 1
ATOM 721 C CA . ILE A 1 93 ? -1.240 -0.063 -20.887 1.00 86.88 93 ILE A CA 1
ATOM 722 C C . ILE A 1 93 ? -1.074 -0.061 -22.404 1.00 86.88 93 ILE A C 1
ATOM 724 O O . ILE A 1 93 ? -1.814 -0.742 -23.116 1.00 86.88 93 ILE A O 1
ATOM 728 N N . ARG A 1 94 ? -0.069 0.661 -22.899 1.00 80.81 94 ARG A N 1
ATOM 729 C CA . ARG A 1 94 ? 0.302 0.632 -24.311 1.00 80.81 94 ARG A CA 1
ATOM 730 C C . ARG A 1 94 ? 1.205 -0.565 -24.589 1.00 80.81 94 ARG A C 1
ATOM 732 O O . ARG A 1 94 ? 2.271 -0.686 -23.993 1.00 80.81 94 ARG A O 1
ATOM 739 N N . ASP A 1 95 ? 0.803 -1.428 -25.517 1.00 76.00 95 ASP A N 1
ATOM 740 C CA . ASP A 1 95 ? 1.642 -2.551 -25.934 1.00 76.00 95 ASP A CA 1
ATOM 741 C C . ASP A 1 95 ? 2.813 -2.064 -26.802 1.00 76.00 95 ASP A C 1
ATOM 743 O O . ASP A 1 95 ? 2.628 -1.360 -27.797 1.00 76.00 95 ASP A O 1
ATOM 747 N N . VAL A 1 96 ? 4.027 -2.438 -26.403 1.00 72.31 96 VAL A N 1
ATOM 748 C CA . VAL A 1 96 ? 5.287 -2.137 -27.099 1.00 72.31 96 VAL A CA 1
ATOM 749 C C . VAL A 1 96 ? 6.059 -3.406 -27.466 1.00 72.31 96 VAL A C 1
ATOM 751 O O . VAL A 1 96 ? 7.273 -3.363 -27.663 1.00 72.31 96 VAL A O 1
ATOM 754 N N . SER A 1 97 ? 5.369 -4.545 -27.583 1.00 72.12 97 SER A N 1
ATOM 755 C CA . SER A 1 97 ? 5.957 -5.774 -28.115 1.00 72.12 97 SER A CA 1
ATOM 756 C C . SER A 1 97 ? 6.532 -5.562 -29.524 1.00 72.12 97 SER A C 1
ATOM 758 O O . SER A 1 97 ? 6.070 -4.716 -30.294 1.00 72.12 97 SER A O 1
ATOM 760 N N . GLN A 1 98 ? 7.533 -6.368 -29.895 1.00 70.25 98 GLN A N 1
ATOM 761 C CA . GLN A 1 98 ? 8.120 -6.361 -31.247 1.00 70.25 98 GLN A CA 1
ATOM 762 C C . GLN A 1 98 ? 7.051 -6.481 -32.342 1.00 70.25 98 GLN A C 1
ATOM 764 O O . GLN A 1 98 ? 7.129 -5.820 -33.376 1.00 70.25 98 GLN A O 1
ATOM 769 N N . LYS A 1 99 ? 6.021 -7.293 -32.083 1.00 70.62 99 LYS A N 1
ATOM 770 C CA . LYS A 1 99 ? 4.874 -7.459 -32.973 1.00 70.62 99 LYS A CA 1
ATOM 771 C C . LYS A 1 99 ? 4.088 -6.155 -33.119 1.00 70.62 99 LYS A C 1
ATOM 773 O O . LYS A 1 99 ? 3.861 -5.717 -34.239 1.00 70.62 99 LYS A O 1
ATOM 778 N N . SER A 1 100 ? 3.755 -5.498 -32.013 1.00 72.88 100 SER A N 1
ATOM 779 C CA . SER A 1 100 ? 2.994 -4.243 -32.021 1.00 72.88 100 SER A CA 1
ATOM 780 C C . SER A 1 100 ? 3.761 -3.098 -32.688 1.00 72.88 100 SER A C 1
ATOM 782 O O . SER A 1 100 ? 3.168 -2.304 -33.417 1.00 72.88 100 SER A O 1
ATOM 784 N N . LEU A 1 101 ? 5.090 -3.052 -32.538 1.00 76.75 101 LEU A N 1
ATOM 785 C CA . LEU A 1 101 ? 5.947 -2.121 -33.282 1.00 76.75 101 LEU A CA 1
ATOM 786 C C . LEU A 1 101 ? 5.984 -2.428 -34.788 1.00 76.75 101 LEU A C 1
ATOM 788 O O . LEU A 1 101 ? 5.954 -1.501 -35.599 1.00 76.75 101 LEU A O 1
ATOM 792 N N . ALA A 1 102 ? 6.027 -3.705 -35.176 1.00 81.94 102 ALA A N 1
ATOM 793 C CA . ALA A 1 102 ? 5.960 -4.109 -36.579 1.00 81.94 102 ALA A CA 1
ATOM 794 C C . ALA A 1 102 ? 4.601 -3.756 -37.208 1.00 81.94 102 ALA A C 1
ATOM 796 O O . ALA A 1 102 ? 4.555 -3.217 -38.316 1.00 81.94 102 ALA A O 1
ATOM 797 N N . ASP A 1 103 ? 3.509 -3.981 -36.477 1.00 81.44 103 ASP A N 1
ATOM 798 C CA . ASP A 1 103 ? 2.150 -3.646 -36.904 1.00 81.44 103 ASP A CA 1
ATOM 799 C C . ASP A 1 103 ? 1.973 -2.126 -37.063 1.00 81.44 103 ASP A C 1
ATOM 801 O O . ASP A 1 103 ? 1.420 -1.667 -38.068 1.00 81.44 103 ASP A O 1
ATOM 805 N N . LEU A 1 104 ? 2.509 -1.336 -36.123 1.00 81.69 104 LEU A N 1
ATOM 806 C CA . LEU A 1 104 ? 2.570 0.129 -36.202 1.00 81.69 104 LEU A CA 1
ATOM 807 C C . LEU A 1 104 ? 3.349 0.607 -37.429 1.00 81.69 104 LEU A C 1
ATOM 809 O O . LEU A 1 104 ? 2.859 1.460 -38.167 1.00 81.69 104 LEU A O 1
ATOM 813 N N . LYS A 1 105 ? 4.524 0.029 -37.694 1.00 83.69 105 LYS A N 1
ATOM 814 C CA . LYS A 1 105 ? 5.332 0.363 -38.875 1.00 83.69 105 LYS A CA 1
ATOM 815 C C . LYS A 1 105 ? 4.594 0.046 -40.178 1.00 83.69 105 LYS A C 1
ATOM 817 O O . LYS A 1 105 ? 4.617 0.840 -41.114 1.00 83.69 105 LYS A O 1
ATOM 822 N N . ALA A 1 106 ? 3.908 -1.094 -40.239 1.00 87.19 106 ALA A N 1
ATOM 823 C CA . ALA A 1 106 ? 3.115 -1.470 -41.405 1.00 87.19 106 ALA A CA 1
ATOM 824 C C . ALA A 1 106 ? 1.903 -0.537 -41.599 1.00 87.19 106 ALA A C 1
ATOM 826 O O . ALA A 1 106 ? 1.549 -0.204 -42.730 1.00 87.19 106 ALA A O 1
ATOM 827 N N . LEU A 1 107 ? 1.259 -0.103 -40.509 1.00 86.00 107 LEU A N 1
ATOM 828 C CA . LEU A 1 107 ? 0.205 0.918 -40.539 1.00 86.00 107 LEU A CA 1
ATOM 829 C C . LEU A 1 107 ? 0.730 2.258 -41.062 1.00 86.00 107 LEU A C 1
ATOM 831 O O . LEU A 1 107 ? 0.075 2.878 -41.899 1.00 86.00 107 LEU A O 1
ATOM 835 N N . GLU A 1 108 ? 1.902 2.685 -40.596 1.00 85.44 108 GLU A N 1
ATOM 836 C CA . GLU A 1 108 ? 2.554 3.924 -41.018 1.00 85.44 108 GLU A CA 1
ATOM 837 C C . GLU A 1 108 ? 2.890 3.910 -42.513 1.00 85.44 108 GLU A C 1
ATOM 839 O O . GLU A 1 108 ? 2.553 4.864 -43.209 1.00 85.44 108 GLU A O 1
ATOM 844 N N . GLN A 1 109 ? 3.441 2.807 -43.032 1.00 87.38 109 GLN A N 1
ATOM 845 C CA . GLN A 1 109 ? 3.715 2.634 -44.466 1.00 87.38 109 GLN A CA 1
ATOM 846 C C . GLN A 1 109 ? 2.445 2.762 -45.312 1.00 87.38 109 GLN A C 1
ATOM 848 O O . GLN A 1 109 ? 2.383 3.601 -46.206 1.00 87.38 109 GLN A O 1
ATOM 853 N N . ARG A 1 110 ? 1.385 2.020 -44.964 1.00 87.19 110 ARG A N 1
ATOM 854 C CA . ARG A 1 110 ? 0.097 2.093 -45.681 1.00 87.19 110 ARG A CA 1
ATOM 855 C C . ARG A 1 110 ? -0.545 3.477 -45.615 1.00 87.19 110 ARG A C 1
ATOM 857 O O . ARG A 1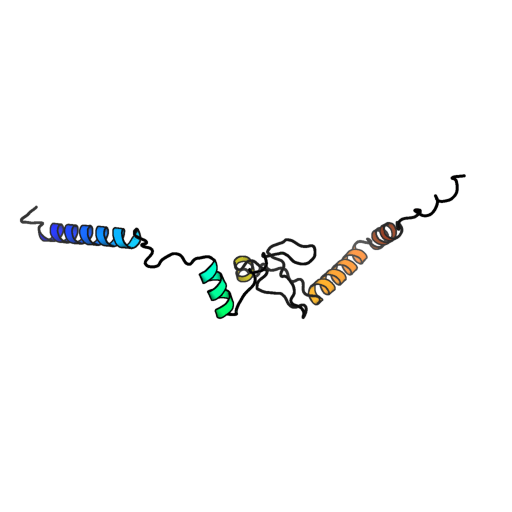 110 ? -1.271 3.883 -46.522 1.00 87.19 110 ARG A O 1
ATOM 864 N N . SER A 1 111 ? -0.362 4.178 -44.498 1.00 86.38 111 SER A N 1
ATOM 865 C CA . SER A 1 111 ? -0.832 5.553 -44.339 1.00 86.38 111 SER A CA 1
ATOM 866 C C . SER A 1 111 ? -0.024 6.508 -45.222 1.00 86.38 111 SER A C 1
ATOM 868 O O . SER A 1 111 ? -0.610 7.354 -45.893 1.00 86.38 111 SER A O 1
ATOM 870 N N . GLY A 1 112 ? 1.300 6.335 -45.273 1.00 84.12 112 GLY A N 1
ATOM 871 C CA . GLY A 1 112 ? 2.216 7.090 -46.127 1.00 84.12 112 GLY A CA 1
ATOM 872 C C . GLY A 1 112 ? 1.908 6.940 -47.615 1.00 84.12 112 GLY A C 1
ATOM 873 O O . GLY A 1 112 ? 1.777 7.957 -48.293 1.00 84.12 112 GLY A O 1
ATOM 874 N N . GLU A 1 113 ? 1.689 5.706 -48.076 1.00 83.81 113 GLU A N 1
ATOM 875 C CA . GLU A 1 113 ? 1.231 5.377 -49.436 1.00 83.81 113 GLU A CA 1
ATOM 876 C C . GLU A 1 113 ? -0.078 6.111 -49.766 1.00 83.81 113 GLU A C 1
ATOM 878 O O . GLU A 1 113 ? -0.185 6.825 -50.762 1.00 83.81 113 GLU A O 1
ATOM 883 N N . ARG A 1 114 ? -1.088 6.001 -48.888 1.00 81.38 114 ARG A N 1
ATOM 884 C CA . ARG A 1 114 ? -2.404 6.626 -49.107 1.00 81.38 114 ARG A CA 1
ATOM 885 C C . ARG A 1 114 ? -2.349 8.154 -49.119 1.00 81.38 114 ARG A C 1
ATOM 887 O O . ARG A 1 114 ? -3.140 8.783 -49.817 1.00 81.38 114 ARG A O 1
ATOM 894 N N . LEU A 1 115 ? -1.477 8.745 -48.308 1.00 86.25 115 LEU A N 1
ATOM 895 C CA . LEU A 1 115 ? -1.331 10.195 -48.177 1.00 86.25 115 LEU A CA 1
ATOM 896 C C . LEU A 1 115 ? -0.332 10.789 -49.182 1.00 86.25 115 LEU A C 1
ATOM 898 O O . LEU A 1 115 ? -0.130 12.001 -49.154 1.00 86.25 115 LEU A O 1
ATOM 902 N N . GLY A 1 116 ? 0.303 9.973 -50.034 1.00 76.50 116 GLY A N 1
ATOM 903 C CA . GLY A 1 116 ? 1.327 10.431 -50.978 1.00 76.50 116 GLY A CA 1
ATOM 904 C C . GLY A 1 116 ? 2.553 11.045 -50.291 1.00 76.50 116 GLY A C 1
ATOM 905 O O . GLY A 1 116 ? 3.148 11.981 -50.812 1.00 76.50 116 GLY A O 1
ATOM 906 N N . ARG A 1 117 ? 2.912 10.576 -49.085 1.00 70.44 117 ARG A N 1
ATOM 907 C CA . ARG A 1 117 ? 4.026 11.125 -48.280 1.00 70.44 117 ARG A CA 1
ATOM 908 C C . ARG A 1 117 ? 5.391 10.505 -48.626 1.00 70.44 117 ARG A C 1
ATOM 910 O O . ARG A 1 117 ? 6.398 10.873 -48.028 1.00 70.44 117 ARG A O 1
ATOM 917 N N . GLU A 1 118 ? 5.441 9.588 -49.584 1.00 62.00 118 GLU A N 1
ATOM 918 C CA . GLU A 1 118 ? 6.644 8.822 -49.944 1.00 62.00 118 GLU A CA 1
ATOM 919 C C . GLU A 1 118 ? 7.842 9.714 -50.337 1.00 62.00 118 GLU A C 1
ATOM 921 O O . GLU A 1 118 ? 8.987 9.374 -50.036 1.00 62.00 118 GLU A O 1
ATOM 926 N N . ASP A 1 119 ? 7.583 10.906 -50.885 1.00 56.44 119 ASP A N 1
ATOM 927 C CA . ASP A 1 119 ? 8.614 11.851 -51.340 1.00 56.44 119 ASP A CA 1
ATOM 928 C C . ASP A 1 119 ? 9.267 12.685 -50.217 1.00 56.44 119 ASP A C 1
ATOM 930 O O . ASP A 1 119 ? 10.362 13.222 -50.387 1.00 56.44 119 ASP A O 1
ATOM 934 N N . ALA A 1 120 ? 8.634 12.811 -49.046 1.00 56.38 120 ALA A N 1
ATOM 935 C CA . ALA A 1 120 ? 9.150 13.663 -47.964 1.00 56.38 120 ALA A CA 1
ATOM 936 C C . ALA A 1 120 ? 10.276 12.989 -47.152 1.00 56.38 120 ALA A C 1
ATOM 938 O O . ALA A 1 120 ? 11.172 13.657 -46.624 1.00 56.38 120 ALA A O 1
ATOM 939 N N . ASP A 1 121 ? 10.243 11.658 -47.055 1.00 54.91 121 ASP A N 1
ATOM 940 C CA . ASP A 1 121 ? 11.200 10.885 -46.256 1.00 54.91 121 ASP A CA 1
ATOM 941 C C . ASP A 1 121 ? 12.498 10.590 -47.040 1.00 54.91 121 ASP A C 1
ATOM 943 O O . ASP A 1 121 ? 13.576 10.468 -46.452 1.00 54.91 121 ASP A O 1
ATOM 947 N N . SER A 1 122 ? 12.437 10.566 -48.379 1.00 53.66 122 SER A N 1
ATOM 948 C CA . SER A 1 122 ? 13.613 10.471 -49.259 1.00 53.66 122 SER A CA 1
ATOM 949 C C . SER A 1 122 ? 14.430 11.773 -49.283 1.00 53.66 122 SER A C 1
ATOM 951 O O . SER A 1 122 ? 15.660 11.721 -49.223 1.00 53.66 122 SER A O 1
ATOM 953 N N . ALA A 1 123 ? 13.769 12.937 -49.254 1.00 53.22 123 ALA A N 1
ATOM 954 C CA . ALA A 1 123 ? 14.422 14.249 -49.186 1.00 53.22 123 ALA A CA 1
ATOM 955 C C . ALA A 1 123 ? 15.202 14.464 -47.873 1.00 53.22 123 ALA A C 1
ATOM 957 O O . ALA A 1 123 ? 16.257 15.096 -47.867 1.00 53.22 123 ALA A O 1
ATOM 958 N N . THR A 1 124 ? 14.724 13.889 -46.765 1.00 52.81 124 THR A N 1
ATOM 959 C CA . THR A 1 124 ? 15.355 14.043 -45.442 1.00 52.81 124 THR A CA 1
ATOM 960 C C . THR A 1 124 ? 16.513 13.057 -45.226 1.00 52.81 124 THR A C 1
ATOM 962 O O . THR A 1 124 ? 17.487 13.383 -44.550 1.00 52.81 124 THR A O 1
ATOM 965 N N . ARG A 1 125 ? 16.474 11.871 -45.854 1.00 53.78 125 ARG A N 1
ATOM 966 C CA . ARG A 1 125 ? 17.582 10.889 -45.824 1.00 53.78 125 ARG A CA 1
ATOM 967 C C . ARG A 1 125 ? 18.755 11.245 -46.747 1.00 53.78 125 ARG A C 1
ATOM 969 O O . ARG A 1 125 ? 19.837 10.694 -46.569 1.00 53.78 125 ARG A O 1
ATOM 976 N N . GLY A 1 126 ? 18.561 12.159 -47.702 1.00 43.00 126 GLY A N 1
ATOM 977 C CA . GLY A 1 126 ? 19.613 12.663 -48.595 1.00 43.00 126 GLY A CA 1
ATOM 978 C C . GLY A 1 126 ? 20.568 13.680 -47.954 1.00 43.00 126 GLY A C 1
ATOM 979 O O . GLY A 1 126 ? 21.664 13.893 -48.465 1.00 43.00 126 GLY A O 1
ATOM 980 N N . ALA A 1 127 ? 20.202 14.274 -46.814 1.00 46.81 127 ALA A N 1
ATOM 981 C CA . ALA A 1 127 ? 21.041 15.217 -46.073 1.00 46.81 127 ALA A CA 1
ATOM 982 C C . ALA A 1 127 ? 21.922 14.492 -45.035 1.00 46.81 127 ALA A C 1
ATOM 984 O O . ALA A 1 127 ? 21.826 14.723 -43.831 1.00 46.81 127 ALA A O 1
ATOM 985 N N . GLY A 1 128 ? 22.774 13.573 -45.497 1.00 39.22 128 GLY A N 1
ATOM 986 C CA . GLY A 1 128 ? 23.916 13.104 -44.704 1.00 39.22 128 GLY A CA 1
ATOM 987 C C . GLY A 1 128 ? 24.959 14.226 -44.558 1.00 39.22 128 GLY A C 1
ATOM 988 O O . GLY A 1 128 ? 25.047 15.075 -45.447 1.00 39.22 128 GLY A O 1
ATOM 989 N N . PRO A 1 129 ? 25.749 14.277 -43.468 1.00 45.72 129 PRO A N 1
ATOM 990 C CA . PRO A 1 129 ? 26.687 15.369 -43.232 1.00 45.72 129 PRO A CA 1
ATOM 991 C C . PRO A 1 129 ? 27.814 15.323 -44.270 1.00 45.72 129 PRO A C 1
ATOM 993 O O . PRO A 1 129 ? 28.733 14.510 -44.179 1.00 45.72 129 PRO A O 1
ATOM 996 N N . ALA A 1 130 ? 27.736 16.191 -45.275 1.00 46.97 130 ALA A N 1
ATOM 997 C CA . ALA A 1 130 ? 28.854 16.485 -46.153 1.00 46.97 130 ALA A CA 1
ATOM 998 C C . ALA A 1 130 ? 29.859 17.399 -45.425 1.00 46.97 130 ALA A C 1
ATOM 1000 O O . ALA A 1 130 ? 29.471 18.341 -44.739 1.00 46.97 130 ALA A O 1
ATOM 1001 N N . SER A 1 131 ? 31.143 17.091 -45.624 1.00 48.69 131 SER A N 1
ATOM 1002 C CA . SER A 1 131 ? 32.353 17.861 -45.291 1.00 48.69 131 SER A CA 1
ATOM 1003 C C . SER A 1 131 ? 32.701 18.078 -43.808 1.00 48.69 131 SER A C 1
ATOM 1005 O O . SER A 1 131 ? 32.336 19.078 -43.198 1.00 48.69 131 SER A O 1
ATOM 1007 N N . ALA A 1 132 ? 33.542 17.191 -43.267 1.00 43.81 132 ALA A N 1
ATOM 1008 C CA . ALA A 1 132 ? 34.408 17.482 -42.116 1.00 43.81 132 ALA A CA 1
ATOM 1009 C C . ALA A 1 132 ? 35.814 16.869 -42.293 1.00 43.81 132 ALA A C 1
ATOM 1011 O O . ALA A 1 132 ? 36.414 16.378 -41.341 1.00 43.81 132 ALA A O 1
ATOM 1012 N N . ALA A 1 133 ? 36.335 16.863 -43.523 1.00 48.06 133 ALA A N 1
ATOM 1013 C CA . ALA A 1 133 ? 37.666 16.343 -43.830 1.00 48.06 133 ALA A CA 1
ATOM 1014 C C . ALA A 1 133 ? 38.383 17.236 -44.851 1.00 48.06 133 ALA A C 1
ATOM 1016 O O . ALA A 1 133 ? 38.658 16.810 -45.962 1.00 48.06 133 ALA A O 1
ATOM 1017 N N . GLU A 1 134 ? 38.662 18.482 -44.476 1.00 45.34 134 GLU A N 1
ATOM 1018 C CA . GLU A 1 134 ? 39.680 19.308 -45.138 1.00 45.34 134 GLU A CA 1
ATOM 1019 C C . GLU A 1 134 ? 40.075 20.441 -44.184 1.00 45.34 134 GLU A C 1
ATOM 1021 O O . GLU A 1 134 ? 39.413 21.469 -44.115 1.00 45.34 134 GLU A O 1
ATOM 1026 N N . ASN A 1 135 ? 41.075 20.183 -43.337 1.00 47.88 135 ASN A N 1
ATOM 1027 C CA . ASN A 1 135 ? 41.975 21.191 -42.761 1.00 47.88 135 ASN A CA 1
ATOM 1028 C C . ASN A 1 135 ? 43.034 20.486 -41.904 1.00 47.88 135 ASN A C 1
ATOM 1030 O O . ASN A 1 135 ? 42.935 20.404 -40.683 1.00 47.88 135 ASN A O 1
ATOM 1034 N N . SER A 1 136 ? 44.053 19.944 -42.569 1.00 49.50 136 SER A N 1
ATOM 1035 C CA . SER A 1 136 ? 45.305 19.529 -41.930 1.00 49.50 136 SER A CA 1
ATOM 1036 C C . SER A 1 136 ? 46.456 19.576 -42.938 1.00 49.50 136 SER A C 1
ATOM 1038 O O . SER A 1 136 ? 47.139 18.578 -43.136 1.00 49.50 136 SER A O 1
ATOM 1040 N N . GLU A 1 137 ? 46.691 20.722 -43.581 1.00 46.66 137 GLU A N 1
ATOM 1041 C CA . GLU A 1 137 ? 48.002 20.987 -44.189 1.00 46.66 137 GLU A CA 1
ATOM 1042 C C . GLU A 1 137 ? 48.224 22.488 -44.426 1.00 46.66 137 GLU A C 1
ATOM 1044 O O . GLU A 1 137 ? 47.980 22.998 -45.510 1.00 46.66 137 GLU A O 1
ATOM 1049 N N . ALA A 1 138 ? 48.644 23.214 -43.384 1.00 41.97 138 ALA A N 1
ATOM 1050 C CA . ALA A 1 138 ? 49.406 24.467 -43.495 1.00 41.97 138 ALA A CA 1
ATOM 1051 C C . ALA A 1 138 ? 49.792 24.979 -42.096 1.00 41.97 138 ALA A C 1
ATOM 1053 O O . ALA A 1 138 ? 49.196 25.913 -41.566 1.00 41.97 138 ALA A O 1
ATOM 1054 N N . ALA A 1 139 ? 50.807 24.369 -41.492 1.00 41.84 139 ALA A N 1
ATOM 1055 C CA . ALA A 1 139 ? 51.620 25.036 -40.481 1.00 41.84 139 ALA A CA 1
ATOM 1056 C C . ALA A 1 139 ? 53.065 24.579 -40.686 1.00 41.84 139 ALA A C 1
ATOM 1058 O O . ALA A 1 139 ? 53.467 23.498 -40.257 1.00 41.84 139 ALA A O 1
ATOM 1059 N N . LYS A 1 140 ? 53.793 25.399 -41.439 1.00 43.09 140 LYS A N 1
ATOM 1060 C CA . LYS A 1 140 ? 55.248 25.456 -41.449 1.00 43.09 140 LYS A CA 1
ATOM 1061 C C . LYS A 1 140 ? 55.647 26.675 -40.633 1.00 43.09 140 LYS A C 1
ATOM 1063 O O . LYS A 1 140 ? 54.922 27.689 -40.760 1.00 43.09 140 LYS A O 1
#

Secondary structure (DSSP, 8-state):
-TTTTHHHHHHHHHHHHHHHHHHHHHH-----SPPPPHHHHHHHHHHH-S-SSPPPPTTEETTEE-TTSPPBPTTSPBPGGGS-HHHHHTT-PPP--HHHHHHHHHHHHHHHHHTT-HHHHHHHHT--------------

Radius of gyration: 33.47 Å; chains: 1; bounding box: 94×39×90 Å